Protein AF-A0A496B3X9-F1 (afdb_monomer_lite)

pLDDT: mean 76.56, std 19.7, range [34.06, 97.56]

Sequence (117 aa):
MACPFALRQDKKPLWQAHREKQFATYVTATTLTDIFYLSHRHAGLAKAWQSVHYLLNHLPIISVGIDELRAAATFEGQDFEDTLQIACATCMQLDAIVICCPQGVRRRWLVLEHLSS

Secondary structure (DSSP, 8-state):
---TTEE---HHHHHHHHHTTSEEEEEEHHHHHHHHHHHHHHH-HHHHHHHHHHHHHHS-EE---HHHHHHHHHS--S-HHHHHHHHHHHHTT-SEEE----TT------EEEE---

Structure (mmCIF, N/CA/C/O backbone):
data_AF-A0A496B3X9-F1
#
_entry.id   AF-A0A496B3X9-F1
#
loop_
_atom_site.group_PDB
_atom_site.id
_atom_site.type_symbol
_atom_site.label_atom_id
_atom_site.label_alt_id
_atom_site.label_comp_id
_atom_site.label_asym_id
_atom_site.label_entity_id
_atom_site.label_seq_id
_atom_site.pdbx_PDB_ins_code
_atom_site.Cartn_x
_atom_site.Cartn_y
_atom_site.Cartn_z
_atom_site.occupancy
_atom_site.B_iso_or_equiv
_atom_site.auth_seq_id
_atom_site.auth_comp_id
_atom_site.auth_asym_id
_atom_site.auth_atom_id
_atom_site.pdbx_PDB_model_num
ATOM 1 N N . MET A 1 1 ? 5.281 9.685 -20.798 1.00 34.06 1 MET A N 1
ATOM 2 C CA . MET A 1 1 ? 4.299 8.755 -21.414 1.00 34.06 1 MET A CA 1
ATOM 3 C C . MET A 1 1 ? 3.154 8.556 -20.415 1.00 34.06 1 MET A C 1
ATOM 5 O O . MET A 1 1 ? 3.450 8.434 -19.235 1.00 34.06 1 MET A O 1
ATOM 9 N N . ALA A 1 2 ? 1.873 8.630 -20.800 1.00 38.31 2 ALA A N 1
ATOM 10 C CA . ALA A 1 2 ? 0.766 8.433 -19.847 1.00 38.31 2 ALA A CA 1
ATOM 11 C C . ALA A 1 2 ? 0.690 6.954 -19.417 1.00 38.31 2 ALA A C 1
ATOM 13 O O . ALA A 1 2 ? 0.754 6.080 -20.277 1.00 38.31 2 ALA A O 1
ATOM 14 N N . CYS A 1 3 ? 0.579 6.670 -18.114 1.00 38.94 3 CYS A N 1
ATOM 15 C CA . CYS A 1 3 ? 0.445 5.299 -17.608 1.00 38.94 3 CYS A CA 1
ATOM 16 C C . CYS A 1 3 ? -0.860 4.661 -18.125 1.00 38.94 3 CYS A C 1
ATOM 18 O O . CYS A 1 3 ? -1.931 5.189 -17.818 1.00 38.94 3 CYS A O 1
ATOM 20 N N . PRO A 1 4 ? -0.807 3.530 -18.854 1.00 43.78 4 PRO A N 1
ATOM 21 C CA . PRO A 1 4 ? -1.989 2.910 -19.464 1.00 43.78 4 PRO A CA 1
ATOM 22 C C . PRO A 1 4 ? -2.976 2.299 -18.449 1.00 43.78 4 PRO A C 1
ATOM 24 O O . PRO A 1 4 ? -4.078 1.924 -18.829 1.00 43.78 4 PRO A O 1
ATOM 27 N N . PHE A 1 5 ? -2.614 2.239 -17.162 1.00 46.78 5 PHE A N 1
ATOM 28 C CA . PHE A 1 5 ? -3.377 1.560 -16.105 1.00 46.78 5 PHE A CA 1
ATOM 29 C C . PHE A 1 5 ? -4.276 2.470 -15.253 1.00 46.78 5 PHE A C 1
ATOM 31 O O . PHE A 1 5 ? -5.022 1.976 -14.409 1.00 46.78 5 PHE A O 1
ATOM 38 N N . ALA A 1 6 ? -4.193 3.794 -15.415 1.00 47.03 6 ALA A N 1
ATOM 39 C CA . ALA A 1 6 ? -4.847 4.741 -14.513 1.00 47.03 6 ALA A CA 1
ATOM 40 C C . ALA A 1 6 ? -6.255 5.121 -15.001 1.00 47.03 6 ALA A C 1
ATOM 42 O O . ALA A 1 6 ? -6.412 5.990 -15.861 1.00 47.03 6 ALA A O 1
ATOM 43 N N . LEU A 1 7 ? -7.292 4.526 -14.404 1.00 48.22 7 LEU A N 1
ATOM 44 C CA . LEU A 1 7 ? -8.687 4.908 -14.648 1.00 48.22 7 LEU A CA 1
ATOM 45 C C . LEU A 1 7 ? -9.205 5.800 -13.509 1.00 48.22 7 LEU A C 1
ATOM 47 O O . LEU A 1 7 ? -9.174 5.438 -12.331 1.00 48.22 7 LEU A O 1
ATOM 51 N N . ARG A 1 8 ? -9.719 6.986 -13.859 1.00 46.56 8 ARG A N 1
ATOM 52 C CA . ARG A 1 8 ? -10.464 7.850 -12.930 1.00 46.56 8 ARG A CA 1
ATOM 53 C C . ARG A 1 8 ? -11.946 7.491 -13.032 1.00 46.56 8 ARG A C 1
ATOM 55 O O . ARG A 1 8 ? -12.571 7.786 -14.042 1.00 46.56 8 ARG A O 1
ATOM 62 N N . GLN A 1 9 ? -12.492 6.865 -11.996 1.00 53.97 9 GLN A N 1
ATOM 63 C CA . GLN A 1 9 ? -13.890 6.425 -11.950 1.00 53.97 9 GLN A CA 1
ATOM 64 C C . GLN A 1 9 ? -14.573 6.892 -10.662 1.00 53.97 9 GLN A C 1
ATOM 66 O O . GLN A 1 9 ? -13.917 7.176 -9.655 1.00 53.97 9 GLN A O 1
ATOM 71 N N . ASP A 1 10 ? -15.901 6.983 -10.704 1.00 51.91 10 ASP A N 1
ATOM 72 C CA . ASP A 1 10 ? -16.711 7.380 -9.556 1.00 51.91 10 ASP A CA 1
ATOM 73 C C . ASP A 1 10 ? -16.666 6.322 -8.440 1.00 51.91 10 ASP A C 1
ATOM 75 O O . ASP A 1 10 ? -16.722 5.117 -8.685 1.00 51.91 10 ASP A O 1
ATOM 79 N N . LYS A 1 11 ? -16.585 6.764 -7.178 1.00 55.31 11 LYS A N 1
ATOM 80 C CA . LYS A 1 11 ? -16.309 5.873 -6.030 1.00 55.31 11 LYS A CA 1
ATOM 81 C C . LYS A 1 11 ? -17.416 4.844 -5.778 1.00 55.31 11 LYS A C 1
ATOM 83 O O . LYS A 1 11 ? -17.143 3.719 -5.373 1.00 55.31 11 LYS A O 1
ATOM 88 N N . LYS A 1 12 ? -18.679 5.245 -5.949 1.00 59.62 12 LYS A N 1
ATOM 89 C CA . LYS A 1 12 ? -19.860 4.433 -5.603 1.00 59.62 12 LYS A CA 1
ATOM 90 C C . LYS A 1 12 ? -19.996 3.144 -6.434 1.00 59.62 12 LYS A C 1
ATOM 92 O O . LYS A 1 12 ? -20.154 2.098 -5.803 1.00 59.62 12 LYS A O 1
ATOM 97 N N . PRO A 1 13 ? -19.917 3.173 -7.780 1.00 66.69 13 PRO A N 1
ATOM 98 C CA . PRO A 1 13 ? -20.050 1.960 -8.588 1.00 66.69 13 PRO A CA 1
ATOM 99 C C . PRO A 1 13 ? -18.923 0.949 -8.337 1.00 66.69 13 PRO A C 1
ATOM 101 O O . PRO A 1 13 ? -19.194 -0.242 -8.258 1.00 66.69 13 PRO A O 1
ATOM 104 N N . LEU A 1 14 ? -17.691 1.407 -8.091 1.00 66.56 14 LEU A N 1
ATOM 105 C CA . LEU A 1 14 ? -16.556 0.533 -7.765 1.00 66.56 14 LEU A CA 1
ATOM 106 C C . LEU A 1 14 ? -16.767 -0.270 -6.477 1.00 66.56 14 LEU A C 1
ATOM 108 O O . LEU A 1 14 ? -16.584 -1.483 -6.452 1.00 66.56 14 LEU A O 1
ATOM 112 N N . TRP A 1 15 ? -17.199 0.385 -5.399 1.00 65.81 15 TRP A N 1
ATOM 113 C CA . TRP A 1 15 ? -17.461 -0.324 -4.143 1.00 65.81 15 TRP A CA 1
ATOM 114 C C . TRP A 1 15 ? -18.617 -1.312 -4.254 1.00 65.81 15 TRP A C 1
ATOM 116 O O . TRP A 1 15 ? -18.618 -2.332 -3.569 1.00 65.81 15 TRP A O 1
ATOM 126 N N . GLN A 1 16 ? -19.611 -1.008 -5.086 1.00 70.75 16 GLN A N 1
ATOM 127 C CA . GLN A 1 16 ? -20.708 -1.928 -5.341 1.00 70.75 16 GLN A CA 1
ATOM 128 C C . GLN A 1 16 ? -20.238 -3.149 -6.134 1.00 70.75 16 GLN A C 1
ATOM 130 O O . GLN A 1 16 ? -20.475 -4.264 -5.685 1.00 70.75 16 GLN A O 1
ATOM 135 N N . ALA A 1 17 ? -19.491 -2.946 -7.215 1.00 71.75 17 ALA A N 1
ATOM 136 C CA . ALA A 1 17 ? -18.924 -4.023 -8.017 1.00 71.75 17 ALA A CA 1
ATOM 137 C C . ALA A 1 17 ? -17.976 -4.933 -7.207 1.00 71.75 17 ALA A C 1
ATOM 139 O O . ALA A 1 17 ? -18.037 -6.157 -7.325 1.00 71.75 17 ALA A O 1
ATOM 140 N N . HIS A 1 18 ? -17.184 -4.363 -6.289 1.00 71.81 18 HIS A N 1
ATOM 141 C CA . HIS A 1 18 ? -16.399 -5.142 -5.325 1.00 71.81 18 HIS A CA 1
ATOM 142 C C . HIS A 1 18 ? -17.286 -6.001 -4.406 1.00 71.81 18 HIS A C 1
ATOM 144 O O . HIS A 1 18 ? -17.018 -7.187 -4.222 1.00 71.81 18 HIS A O 1
ATOM 150 N N . ARG A 1 19 ? -18.366 -5.434 -3.840 1.00 73.06 19 ARG A N 1
ATOM 151 C CA . ARG A 1 19 ? -19.318 -6.199 -3.006 1.00 73.06 19 ARG A CA 1
ATOM 152 C C . ARG A 1 19 ? -20.024 -7.301 -3.794 1.00 73.06 19 ARG A C 1
ATOM 154 O O . ARG A 1 19 ? -20.312 -8.355 -3.237 1.00 73.06 19 ARG A O 1
ATOM 161 N N . GLU A 1 20 ? -20.274 -7.056 -5.074 1.00 80.81 20 GLU A N 1
ATOM 162 C CA . GLU A 1 20 ? -20.833 -8.017 -6.027 1.00 80.81 20 GLU A CA 1
ATOM 163 C C . GLU A 1 20 ? -19.781 -9.022 -6.538 1.00 80.81 20 GLU A C 1
ATOM 165 O O . GLU A 1 20 ? -20.115 -9.887 -7.342 1.00 80.81 20 GLU A O 1
ATOM 170 N N . LYS A 1 21 ? -18.533 -8.952 -6.042 1.00 75.62 21 LYS A N 1
ATOM 171 C CA . LYS A 1 21 ? -17.403 -9.827 -6.403 1.00 75.62 21 LYS A CA 1
ATOM 172 C C . LYS A 1 21 ? -17.122 -9.868 -7.907 1.00 75.62 21 LYS A C 1
ATOM 174 O O . LYS A 1 21 ? -16.704 -10.892 -8.432 1.00 75.62 21 LYS A O 1
ATOM 179 N N . GLN A 1 22 ? -17.344 -8.753 -8.597 1.00 75.56 22 GLN A N 1
ATOM 180 C CA . GLN A 1 22 ? -17.086 -8.639 -10.036 1.00 75.56 22 GLN A CA 1
ATOM 181 C C . GLN A 1 22 ? -15.587 -8.538 -10.355 1.00 75.56 22 GLN A C 1
ATOM 183 O O . GLN A 1 22 ? -15.176 -8.782 -11.482 1.00 75.56 22 GLN A O 1
ATOM 188 N N . PHE A 1 23 ? -14.769 -8.193 -9.362 1.00 73.12 23 PHE A N 1
ATOM 189 C CA . PHE A 1 23 ? -13.313 -8.153 -9.448 1.00 73.12 23 PHE A CA 1
ATOM 190 C C . PHE A 1 23 ? -12.697 -8.386 -8.067 1.00 73.12 23 PHE A C 1
ATOM 192 O O . PHE A 1 23 ? -13.330 -8.123 -7.034 1.00 73.12 23 PHE A O 1
ATOM 199 N N . ALA A 1 24 ? -11.454 -8.860 -8.049 1.00 79.38 24 ALA A N 1
ATOM 200 C CA . ALA A 1 24 ? -10.643 -8.871 -6.845 1.00 79.38 24 ALA A CA 1
ATOM 201 C C . ALA A 1 24 ? -10.039 -7.480 -6.628 1.00 79.38 24 ALA A C 1
ATOM 203 O O . ALA A 1 24 ? -9.677 -6.764 -7.563 1.00 79.38 24 ALA A O 1
ATOM 204 N N . THR A 1 25 ? -9.980 -7.084 -5.363 1.00 82.25 25 THR A N 1
ATOM 205 C CA . THR A 1 25 ? -9.564 -5.746 -4.958 1.00 82.25 25 THR A CA 1
ATOM 206 C C . THR A 1 25 ? -8.396 -5.865 -4.014 1.00 82.25 25 THR A C 1
ATOM 208 O O . THR A 1 25 ? -8.520 -6.511 -2.980 1.00 82.25 25 THR A O 1
ATOM 211 N N . TYR A 1 26 ? -7.314 -5.168 -4.322 1.00 87.00 26 TYR A N 1
ATOM 212 C CA . TYR A 1 26 ? -6.099 -5.163 -3.532 1.00 87.00 26 TYR A CA 1
ATOM 213 C C . TYR A 1 26 ? -5.748 -3.751 -3.082 1.00 87.00 26 TYR A C 1
ATOM 215 O O . TYR A 1 26 ? -6.116 -2.747 -3.706 1.00 87.00 26 TYR A O 1
ATOM 223 N N . VAL A 1 27 ? -4.989 -3.681 -1.994 1.00 89.19 27 VAL A N 1
ATOM 224 C CA . VAL A 1 27 ? -4.338 -2.453 -1.538 1.00 89.19 27 VAL A CA 1
ATOM 225 C C . VAL A 1 27 ? -2.873 -2.734 -1.237 1.00 89.19 27 VAL A C 1
ATOM 227 O O . VAL A 1 27 ? -2.520 -3.821 -0.795 1.00 89.19 27 VAL A O 1
ATOM 230 N N . THR A 1 28 ? -1.996 -1.768 -1.477 1.00 91.62 28 THR A N 1
ATOM 231 C CA . THR A 1 28 ? -0.575 -1.902 -1.132 1.00 91.62 28 THR A CA 1
ATOM 232 C C . THR A 1 28 ? -0.359 -1.729 0.368 1.00 91.62 28 THR A C 1
ATOM 234 O O . THR A 1 28 ? -1.135 -1.054 1.043 1.00 91.62 28 THR A O 1
ATOM 237 N N . ALA A 1 29 ? 0.745 -2.245 0.908 1.00 92.75 29 ALA A N 1
ATOM 238 C CA . ALA A 1 29 ? 1.122 -1.978 2.298 1.00 92.75 29 ALA A CA 1
ATOM 239 C C . ALA A 1 29 ? 1.238 -0.466 2.604 1.00 92.75 29 ALA A C 1
ATOM 241 O O . ALA A 1 29 ? 0.841 -0.024 3.683 1.00 92.75 29 ALA A O 1
ATOM 242 N N . THR A 1 30 ? 1.686 0.346 1.637 1.00 90.88 30 THR A N 1
ATOM 243 C CA . THR A 1 30 ? 1.729 1.817 1.763 1.00 90.88 30 THR A CA 1
ATOM 244 C C . THR A 1 30 ? 0.342 2.448 1.924 1.00 90.88 30 THR A C 1
ATOM 246 O O . THR A 1 30 ? 0.186 3.432 2.646 1.00 90.88 30 THR A O 1
ATOM 249 N N . THR A 1 31 ? -0.704 1.812 1.384 1.00 89.00 31 THR A N 1
ATOM 250 C CA . THR A 1 31 ? -2.102 2.229 1.586 1.00 89.00 31 THR A CA 1
ATOM 251 C C . THR A 1 31 ? -2.495 2.307 3.042 1.00 89.00 31 THR A C 1
ATOM 253 O O . THR A 1 31 ? -3.205 3.226 3.453 1.00 89.00 31 THR A O 1
ATOM 256 N N . LEU A 1 32 ? -2.017 1.363 3.846 1.00 91.81 32 LEU A N 1
ATOM 257 C CA . LEU A 1 32 ? -2.337 1.325 5.264 1.00 91.81 32 LEU A CA 1
ATOM 258 C C . LEU A 1 32 ? -1.740 2.535 5.986 1.00 91.81 32 LEU A C 1
ATOM 260 O O . LEU A 1 32 ? -2.424 3.165 6.793 1.00 91.81 32 LEU A O 1
ATOM 264 N N . THR A 1 33 ? -0.495 2.895 5.663 1.00 91.81 33 THR A N 1
ATOM 265 C CA . THR A 1 33 ? 0.184 4.040 6.280 1.00 91.81 33 THR A CA 1
ATOM 266 C C . THR A 1 33 ? -0.454 5.366 5.887 1.00 91.81 33 THR A C 1
ATOM 268 O O . THR A 1 33 ? -0.631 6.240 6.739 1.00 91.81 33 THR A O 1
ATOM 271 N N . ASP A 1 34 ? -0.891 5.505 4.639 1.00 88.94 34 ASP A N 1
ATOM 272 C CA . ASP A 1 34 ? -1.549 6.724 4.186 1.00 88.94 34 ASP A CA 1
ATOM 273 C C . ASP A 1 34 ? -2.968 6.866 4.716 1.00 88.94 34 ASP A C 1
ATOM 275 O O . ASP A 1 34 ? -3.358 7.950 5.156 1.00 88.94 34 ASP A O 1
ATOM 279 N N . ILE A 1 35 ? -3.741 5.779 4.739 1.00 89.31 35 ILE A N 1
ATOM 280 C CA . ILE A 1 35 ? -5.076 5.800 5.335 1.00 89.31 35 ILE A CA 1
ATOM 281 C C . ILE A 1 35 ? -4.988 6.078 6.829 1.00 89.31 35 ILE A C 1
ATOM 283 O O . ILE A 1 35 ? -5.811 6.849 7.332 1.00 89.31 35 ILE A O 1
ATOM 287 N N . PHE A 1 36 ? -3.987 5.539 7.527 1.00 93.12 36 PHE A N 1
ATOM 288 C CA . PHE A 1 36 ? -3.732 5.902 8.914 1.00 93.12 36 PHE A CA 1
ATOM 289 C C . PHE A 1 36 ? -3.451 7.401 9.048 1.00 93.12 36 PHE A C 1
ATOM 291 O O . PHE A 1 36 ? -4.149 8.088 9.794 1.00 93.12 36 PHE A O 1
ATOM 298 N N . TYR A 1 37 ? -2.478 7.925 8.297 1.00 92.62 37 TYR A N 1
ATOM 299 C CA . TYR A 1 37 ? -2.082 9.332 8.363 1.00 92.62 37 TYR A CA 1
ATOM 300 C C . TYR A 1 37 ? -3.254 10.279 8.066 1.00 92.62 37 TYR A C 1
ATOM 302 O O . TYR A 1 37 ? -3.527 11.201 8.838 1.00 92.62 37 TYR A O 1
ATOM 310 N N . LEU A 1 38 ? -3.986 10.033 6.976 1.00 88.31 38 LEU A N 1
ATOM 311 C CA . LEU A 1 38 ? -5.119 10.856 6.559 1.00 88.31 38 LEU A CA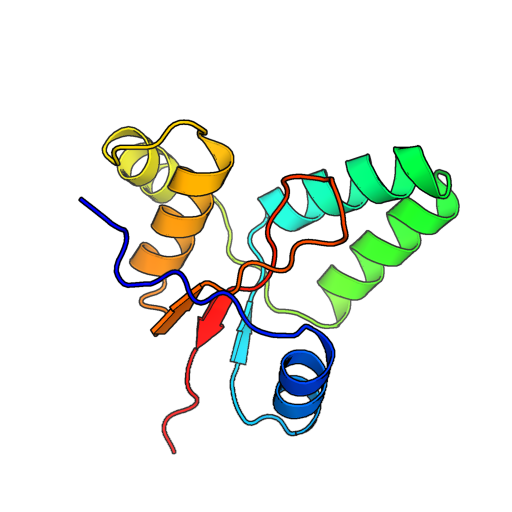 1
ATOM 312 C C . LEU A 1 38 ? -6.280 10.766 7.552 1.00 88.31 38 LEU A C 1
ATOM 314 O O . LEU A 1 38 ? -6.818 11.792 7.969 1.00 88.31 38 LEU A O 1
ATOM 318 N N . SER A 1 39 ? -6.652 9.557 7.973 1.00 89.81 39 SER A N 1
ATOM 319 C CA . SER A 1 39 ? -7.735 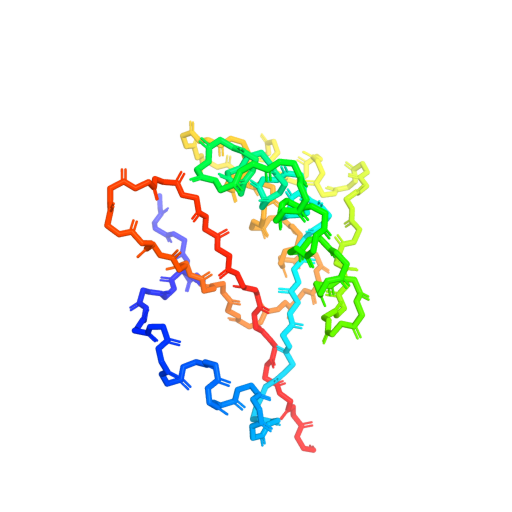9.370 8.945 1.00 89.81 39 SER A CA 1
ATOM 320 C C . SER A 1 39 ? -7.384 10.003 10.289 1.00 89.81 39 SER A C 1
ATOM 322 O O . SER A 1 39 ? -8.236 10.644 10.897 1.00 89.81 39 SER A O 1
ATOM 324 N N . HIS A 1 40 ? -6.129 9.892 10.730 1.00 93.75 40 HIS A N 1
ATOM 325 C CA . HIS A 1 40 ? -5.668 10.511 11.968 1.00 93.75 40 HIS A CA 1
ATOM 326 C C . HIS A 1 40 ? -5.778 12.033 11.886 1.00 93.75 40 HIS A C 1
ATOM 328 O O . HIS A 1 40 ? -6.353 12.659 12.776 1.00 93.75 40 HIS A O 1
ATOM 334 N N . ARG A 1 41 ? -5.306 12.611 10.775 1.00 92.25 41 ARG A N 1
ATOM 335 C CA . ARG A 1 41 ? -5.334 14.054 10.523 1.00 92.25 41 ARG A CA 1
ATOM 336 C C . ARG A 1 41 ? -6.750 14.637 10.491 1.00 92.25 41 ARG A C 1
ATOM 338 O O . ARG A 1 41 ? -6.928 15.777 10.904 1.00 92.25 41 ARG A O 1
ATOM 345 N N . HIS A 1 42 ? -7.735 13.893 9.987 1.00 90.81 42 HIS A N 1
ATOM 346 C CA . HIS A 1 42 ? -9.089 14.416 9.760 1.00 90.81 42 HIS A CA 1
ATOM 347 C C . HIS A 1 42 ? -10.141 13.951 10.773 1.00 90.81 42 HIS A C 1
ATOM 349 O O . HIS A 1 42 ? -11.142 14.638 10.955 1.00 90.81 42 HIS A O 1
ATOM 355 N N . ALA A 1 43 ? -9.949 12.796 11.408 1.00 90.81 43 ALA A N 1
ATOM 356 C CA . ALA A 1 43 ? -10.970 12.138 12.225 1.00 90.81 43 ALA A CA 1
ATOM 357 C C . ALA A 1 43 ? -10.437 11.584 13.562 1.00 90.81 43 ALA A C 1
ATOM 359 O O . ALA A 1 43 ? -11.200 10.998 14.332 1.00 90.81 43 ALA A O 1
ATOM 360 N N . GLY A 1 44 ? -9.147 11.778 13.858 1.00 93.88 44 GLY A N 1
ATOM 361 C CA . GLY A 1 44 ? -8.518 11.366 15.110 1.00 93.88 44 GLY A CA 1
ATOM 362 C C . GLY A 1 44 ? -8.048 9.908 15.139 1.00 93.88 44 GLY A C 1
ATOM 363 O O . GLY A 1 44 ? -8.293 9.107 14.235 1.00 93.88 44 GLY A O 1
ATOM 364 N N . LEU A 1 45 ? -7.327 9.564 16.209 1.00 97.56 45 LEU A N 1
ATOM 365 C CA . LEU A 1 45 ? -6.548 8.323 16.302 1.00 97.56 45 LEU A CA 1
ATOM 366 C C . LEU A 1 45 ? -7.415 7.061 16.278 1.00 97.56 45 LEU A C 1
ATOM 368 O O . LEU A 1 45 ? -7.093 6.102 15.581 1.00 97.56 45 LEU A O 1
ATOM 372 N N . ALA A 1 46 ? -8.541 7.074 16.995 1.00 97.38 46 ALA A N 1
ATOM 373 C CA . ALA A 1 46 ? -9.456 5.935 17.037 1.00 97.38 46 ALA A CA 1
ATOM 374 C C . ALA A 1 46 ? -10.018 5.604 15.644 1.00 97.38 46 ALA A C 1
ATOM 376 O O . ALA A 1 46 ? -10.077 4.439 15.253 1.00 97.38 46 ALA A O 1
ATOM 377 N N . LYS A 1 47 ? -10.378 6.632 14.863 1.00 91.94 47 LYS A N 1
ATOM 378 C CA . LYS A 1 47 ? -10.850 6.457 13.485 1.00 91.94 47 LYS A CA 1
ATOM 379 C C . LYS A 1 47 ? -9.744 5.979 12.553 1.00 91.94 47 LYS A C 1
ATOM 381 O O . LYS A 1 47 ? -10.019 5.157 11.688 1.00 91.94 47 LYS A O 1
ATOM 386 N N . ALA A 1 48 ? -8.507 6.423 12.758 1.00 93.62 48 ALA A N 1
ATOM 387 C CA . ALA A 1 48 ? -7.368 5.941 11.984 1.00 93.62 48 ALA A CA 1
ATOM 388 C C . ALA A 1 48 ? -7.148 4.435 12.132 1.00 93.62 48 ALA A C 1
ATOM 390 O O . ALA A 1 48 ? -7.096 3.723 11.130 1.00 93.62 48 ALA A O 1
ATOM 391 N N . TRP A 1 49 ? -7.106 3.939 13.369 1.00 97.38 49 TRP A N 1
ATOM 392 C CA . TRP A 1 49 ? -6.984 2.505 13.616 1.00 97.38 49 TRP A CA 1
ATOM 393 C C . TRP A 1 49 ? -8.193 1.723 13.110 1.00 97.38 49 TRP A C 1
ATOM 395 O O . TRP A 1 49 ? -8.015 0.676 12.493 1.00 97.38 49 TRP A O 1
ATOM 405 N N . GLN A 1 50 ? -9.412 2.249 13.280 1.00 96.19 50 GLN A N 1
ATOM 406 C CA . GLN A 1 50 ? -10.614 1.626 12.720 1.00 96.19 50 GLN A CA 1
ATOM 407 C C . GLN A 1 50 ? -10.495 1.427 11.199 1.00 96.19 50 GLN A C 1
ATOM 409 O O . GLN A 1 50 ? -10.802 0.343 10.706 1.00 96.19 50 GLN A O 1
ATOM 414 N N . SER A 1 51 ? -10.012 2.435 10.464 1.00 91.38 51 SER A N 1
ATOM 415 C CA . SER A 1 51 ? -9.801 2.340 9.015 1.00 91.38 51 SER A CA 1
ATOM 416 C C . SER A 1 51 ? -8.731 1.309 8.644 1.00 91.38 51 SER A C 1
ATOM 418 O O . SER A 1 51 ? -8.943 0.519 7.729 1.00 91.38 51 SER A O 1
ATOM 420 N N . VAL A 1 52 ? -7.599 1.276 9.357 1.00 94.50 52 VAL A N 1
ATOM 421 C CA . VAL A 1 52 ? -6.524 0.299 9.102 1.00 94.50 52 VAL A CA 1
ATOM 422 C C . VAL A 1 52 ? -7.010 -1.130 9.342 1.00 94.50 52 VAL A C 1
ATOM 424 O O . VAL A 1 52 ? -6.829 -1.991 8.484 1.00 94.50 52 VAL A O 1
ATOM 427 N N . HIS A 1 53 ? -7.676 -1.383 10.471 1.00 96.38 53 HIS A N 1
ATOM 428 C CA . HIS A 1 53 ? -8.217 -2.707 10.786 1.00 96.38 53 HIS A CA 1
ATOM 429 C C . HIS A 1 53 ? -9.282 -3.151 9.787 1.00 96.38 53 HIS A C 1
ATOM 431 O O . HIS A 1 53 ? -9.321 -4.323 9.423 1.00 96.38 53 HIS A O 1
ATOM 437 N N . TYR A 1 54 ? -10.118 -2.225 9.312 1.00 92.50 54 TYR A N 1
ATOM 438 C CA . TYR A 1 54 ? -11.079 -2.530 8.260 1.00 92.50 54 TYR A CA 1
ATOM 439 C C . TYR A 1 54 ? -10.372 -3.057 7.003 1.00 92.50 54 TYR A C 1
ATOM 441 O O . TYR A 1 54 ? -10.736 -4.111 6.495 1.00 92.50 54 TYR A O 1
ATOM 449 N N . LEU A 1 55 ? -9.325 -2.380 6.528 1.00 90.50 55 LEU A N 1
ATOM 450 C CA . LEU A 1 55 ? -8.604 -2.817 5.327 1.00 90.50 55 LEU A CA 1
ATOM 451 C C . LEU A 1 55 ? -7.933 -4.175 5.523 1.00 90.50 55 LEU A C 1
ATOM 453 O O . LEU A 1 55 ? -8.097 -5.044 4.676 1.00 90.50 55 LEU A O 1
ATOM 457 N N . LEU A 1 56 ? -7.253 -4.373 6.655 1.00 94.19 56 LEU A N 1
ATOM 458 C CA . LEU A 1 56 ? -6.581 -5.636 6.975 1.00 94.19 56 LEU A CA 1
ATOM 459 C C . LEU A 1 56 ? -7.538 -6.837 7.022 1.00 94.19 56 LEU A C 1
ATOM 461 O O . LEU A 1 56 ? -7.138 -7.945 6.685 1.00 94.19 56 LEU A O 1
ATOM 465 N N . ASN A 1 57 ? -8.791 -6.626 7.434 1.00 94.12 57 ASN A N 1
ATOM 466 C CA . ASN A 1 57 ? -9.780 -7.698 7.562 1.00 94.12 57 ASN A CA 1
ATOM 467 C C . ASN A 1 57 ? -10.588 -7.950 6.282 1.00 94.12 57 ASN A C 1
ATOM 469 O O . ASN A 1 57 ? -11.234 -8.992 6.172 1.00 94.12 57 ASN A O 1
ATOM 473 N N . HIS A 1 58 ? -10.614 -6.996 5.349 1.00 87.50 58 HIS A N 1
ATOM 474 C CA . HIS A 1 58 ? -11.518 -7.045 4.198 1.00 87.50 58 HIS A CA 1
ATOM 475 C C . HIS A 1 58 ? -10.817 -7.079 2.843 1.00 87.50 58 HIS A C 1
ATOM 477 O O . HIS A 1 58 ? -11.452 -7.499 1.878 1.00 87.50 58 HIS A O 1
ATOM 483 N N . LEU A 1 59 ? -9.554 -6.654 2.748 1.00 87.00 59 LEU A N 1
ATOM 484 C CA . LEU A 1 59 ? -8.832 -6.581 1.482 1.00 87.00 59 LEU A CA 1
ATOM 485 C C . LEU A 1 59 ? -7.491 -7.323 1.559 1.00 87.00 59 LEU A C 1
ATOM 487 O O . LEU A 1 59 ? -6.759 -7.159 2.537 1.00 87.00 59 LEU A O 1
ATOM 491 N N . PRO A 1 60 ? -7.125 -8.101 0.526 1.00 90.44 60 PRO A N 1
ATOM 492 C CA . PRO A 1 60 ? -5.767 -8.601 0.380 1.00 90.44 60 PRO A CA 1
ATOM 493 C C . PRO A 1 60 ? -4.764 -7.444 0.250 1.00 90.44 60 PRO A C 1
ATOM 495 O O . PRO A 1 60 ? -5.008 -6.442 -0.434 1.00 90.44 60 PRO A O 1
ATOM 498 N N . ILE A 1 61 ? -3.621 -7.605 0.921 1.00 91.88 61 ILE A N 1
ATOM 499 C CA . ILE A 1 61 ? -2.553 -6.605 0.977 1.00 91.88 61 ILE A CA 1
ATOM 500 C C . ILE A 1 61 ? -1.397 -7.036 0.074 1.00 91.88 61 ILE A C 1
ATOM 502 O O . ILE A 1 61 ? -0.832 -8.111 0.263 1.00 91.88 61 ILE A O 1
ATOM 506 N N . ILE A 1 62 ? -1.002 -6.170 -0.858 1.00 93.00 62 ILE A N 1
ATOM 507 C CA . ILE A 1 62 ? 0.216 -6.337 -1.653 1.00 93.00 62 ILE A CA 1
ATOM 508 C C . ILE A 1 62 ? 1.400 -5.881 -0.799 1.00 93.00 62 ILE A C 1
ATOM 510 O O . ILE A 1 62 ? 1.481 -4.714 -0.392 1.00 93.00 62 ILE A O 1
ATOM 514 N N . SER A 1 63 ? 2.307 -6.809 -0.504 1.00 93.19 63 SER A N 1
ATOM 515 C CA . SER A 1 63 ? 3.563 -6.511 0.183 1.00 93.19 63 SER A CA 1
ATOM 516 C C . SER A 1 63 ? 4.459 -5.608 -0.668 1.00 93.19 63 SER A C 1
ATOM 518 O O . SER A 1 63 ? 4.404 -5.627 -1.892 1.00 93.19 63 SER A O 1
ATOM 520 N N . VAL A 1 64 ? 5.299 -4.816 -0.003 1.00 94.31 64 VAL A N 1
ATOM 521 C CA . VAL A 1 64 ? 6.322 -3.997 -0.659 1.00 94.31 64 VAL A CA 1
ATOM 522 C C . VAL A 1 64 ? 7.68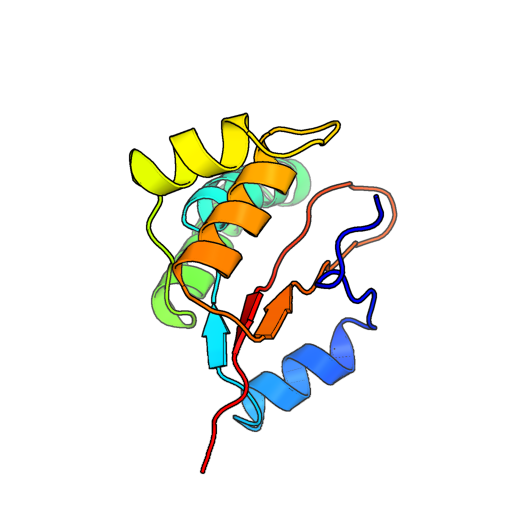4 -4.551 -0.271 1.00 94.31 64 VAL A C 1
ATOM 524 O O . VAL A 1 64 ? 8.054 -4.503 0.903 1.00 94.31 64 VAL A O 1
ATOM 527 N N . GLY A 1 65 ? 8.406 -5.089 -1.246 1.00 95.25 65 GLY A N 1
ATOM 528 C CA . GLY A 1 65 ? 9.758 -5.603 -1.115 1.00 95.25 65 GLY A CA 1
ATOM 529 C C . GLY A 1 65 ? 10.774 -4.786 -1.911 1.00 95.25 65 GLY A C 1
ATOM 530 O O . GLY A 1 65 ? 10.501 -3.699 -2.425 1.00 95.25 65 GLY A O 1
ATOM 531 N N . ILE A 1 66 ? 12.000 -5.308 -1.982 1.00 96.69 66 ILE A N 1
ATOM 532 C CA . ILE A 1 66 ? 13.103 -4.640 -2.683 1.00 96.69 66 ILE A CA 1
ATOM 533 C C . ILE A 1 66 ? 12.870 -4.561 -4.195 1.00 96.69 66 ILE A C 1
ATOM 535 O O . ILE A 1 66 ? 13.335 -3.615 -4.831 1.00 96.69 66 ILE A O 1
ATOM 539 N N . ASP A 1 67 ? 12.146 -5.521 -4.766 1.00 95.12 67 ASP A N 1
ATOM 540 C CA . ASP A 1 67 ? 11.912 -5.590 -6.204 1.00 95.12 67 ASP A CA 1
ATOM 541 C C . ASP A 1 67 ? 10.891 -4.537 -6.644 1.00 95.12 67 ASP A C 1
ATOM 543 O O . ASP A 1 67 ? 11.147 -3.814 -7.608 1.00 95.12 67 ASP A O 1
ATOM 547 N N . GLU A 1 68 ? 9.816 -4.332 -5.875 1.00 94.88 68 GLU A N 1
ATOM 548 C CA . GLU A 1 68 ? 8.851 -3.254 -6.114 1.00 94.88 68 GLU A CA 1
ATOM 549 C C . GLU A 1 68 ? 9.515 -1.881 -5.967 1.00 94.88 68 GLU A C 1
ATOM 551 O O . GLU A 1 68 ? 9.295 -0.996 -6.792 1.00 94.88 68 GLU A O 1
ATOM 556 N N . LEU A 1 69 ? 10.377 -1.704 -4.959 1.00 95.75 69 LEU A N 1
ATOM 557 C CA . LEU A 1 69 ? 11.119 -0.455 -4.750 1.00 95.75 69 LEU A CA 1
ATOM 558 C C . LEU A 1 69 ? 12.084 -0.157 -5.904 1.00 95.75 69 LEU A C 1
ATOM 560 O O . LEU A 1 69 ? 12.174 0.985 -6.358 1.00 95.75 69 LEU A O 1
ATOM 564 N N . ARG A 1 70 ? 12.803 -1.174 -6.396 1.00 96.75 70 ARG A N 1
ATOM 565 C CA . ARG A 1 70 ? 13.703 -1.030 -7.548 1.00 96.75 70 ARG A CA 1
ATOM 566 C C . ARG A 1 70 ? 12.930 -0.711 -8.817 1.00 96.75 70 ARG A C 1
ATOM 568 O O . ARG A 1 70 ? 13.324 0.207 -9.527 1.00 96.75 70 ARG A O 1
ATOM 575 N N . ALA A 1 71 ? 11.833 -1.418 -9.079 1.00 94.12 71 ALA A N 1
ATOM 576 C CA . ALA A 1 71 ? 10.978 -1.144 -10.227 1.00 94.12 71 ALA A CA 1
ATOM 577 C C . ALA A 1 71 ? 10.426 0.291 -10.173 1.00 94.12 71 ALA A C 1
ATOM 579 O O . ALA A 1 71 ? 10.592 1.050 -11.129 1.00 94.12 71 ALA A O 1
ATOM 580 N N . ALA A 1 72 ? 9.890 0.709 -9.024 1.00 93.44 72 ALA A N 1
ATOM 581 C CA . ALA A 1 72 ? 9.361 2.055 -8.807 1.00 93.44 72 ALA A CA 1
ATOM 582 C C . ALA A 1 72 ? 10.387 3.164 -9.072 1.00 93.44 72 ALA A C 1
ATOM 584 O O . ALA A 1 72 ? 10.032 4.215 -9.603 1.00 93.44 72 ALA A O 1
ATOM 585 N N . ALA A 1 73 ? 11.658 2.930 -8.729 1.00 94.38 73 ALA A N 1
ATOM 586 C CA . ALA A 1 73 ? 12.746 3.878 -8.958 1.00 94.38 73 ALA A CA 1
ATOM 587 C C . ALA A 1 73 ? 13.112 4.050 -10.444 1.00 94.38 73 ALA A C 1
ATOM 589 O O . ALA A 1 73 ? 13.765 5.029 -10.800 1.00 94.38 73 ALA A O 1
ATOM 590 N N . THR A 1 74 ? 12.708 3.116 -11.312 1.00 94.31 74 THR A N 1
ATOM 591 C CA . THR A 1 74 ? 12.919 3.220 -12.767 1.00 94.31 74 THR A CA 1
ATOM 592 C C . THR A 1 74 ? 11.771 3.912 -13.496 1.00 94.31 74 THR A C 1
ATOM 594 O O . THR A 1 74 ? 11.927 4.307 -14.650 1.00 94.31 74 THR A O 1
ATOM 597 N N . PHE A 1 75 ? 10.612 4.058 -12.850 1.00 87.31 75 PHE A N 1
ATOM 598 C CA . PHE A 1 75 ? 9.437 4.651 -13.472 1.00 87.31 75 PHE A CA 1
ATOM 599 C C . PHE A 1 75 ? 9.506 6.177 -13.451 1.00 87.31 75 PHE A C 1
ATOM 601 O O . PHE A 1 75 ? 9.838 6.796 -12.442 1.00 87.31 75 PHE A O 1
ATOM 608 N N . GLU A 1 76 ? 9.131 6.798 -14.569 1.00 82.75 76 GLU A N 1
ATOM 609 C CA . GLU A 1 76 ? 8.947 8.245 -14.630 1.00 82.75 76 GLU A CA 1
ATOM 610 C C . GLU A 1 76 ? 7.702 8.648 -13.826 1.00 82.75 76 GLU A C 1
ATOM 612 O O . GLU A 1 76 ? 6.585 8.211 -14.112 1.00 82.75 76 GLU A O 1
ATOM 617 N N . GLY A 1 77 ? 7.874 9.518 -12.834 1.00 74.56 77 GLY A N 1
ATOM 618 C CA . GLY A 1 77 ? 6.780 10.011 -12.005 1.00 74.56 77 GLY A CA 1
ATOM 619 C C . GLY A 1 77 ? 7.208 11.192 -11.143 1.00 74.56 77 GLY A C 1
ATOM 620 O O . GLY A 1 77 ? 8.389 11.393 -10.881 1.00 74.56 77 GLY A O 1
ATOM 621 N N . GLN A 1 78 ? 6.238 12.007 -10.727 1.00 70.31 78 GLN A N 1
ATOM 622 C CA . GLN A 1 78 ? 6.499 13.147 -9.839 1.00 70.31 78 GLN A CA 1
ATOM 623 C C . GLN A 1 78 ? 6.551 12.753 -8.359 1.00 70.31 78 GLN A C 1
ATOM 625 O O . GLN A 1 78 ? 7.079 13.516 -7.557 1.00 70.31 78 GLN A O 1
ATOM 630 N N . ASP A 1 79 ? 5.982 11.601 -8.000 1.00 83.94 79 ASP A N 1
ATOM 631 C CA . ASP A 1 79 ? 5.849 11.143 -6.622 1.00 83.94 79 ASP A CA 1
ATOM 632 C C . ASP A 1 79 ? 6.196 9.652 -6.528 1.00 83.94 79 ASP A C 1
ATOM 634 O O . ASP A 1 79 ? 5.752 8.852 -7.355 1.00 83.94 79 ASP A O 1
ATOM 638 N N . PHE A 1 80 ? 7.017 9.292 -5.541 1.00 88.06 80 PHE A N 1
ATOM 639 C CA . PHE A 1 80 ? 7.490 7.921 -5.362 1.00 88.06 80 PHE A CA 1
ATOM 640 C C . PHE A 1 80 ? 6.385 6.976 -4.875 1.00 88.06 80 PHE A C 1
ATOM 642 O O . PHE A 1 80 ? 6.407 5.795 -5.202 1.00 88.06 80 PHE A O 1
ATOM 649 N N . GLU A 1 81 ? 5.396 7.475 -4.127 1.00 84.88 81 GLU A N 1
ATOM 650 C CA . GLU A 1 81 ? 4.238 6.683 -3.701 1.00 84.88 81 GLU A CA 1
ATOM 651 C C . GLU A 1 81 ? 3.459 6.190 -4.926 1.00 84.88 81 GLU A C 1
ATOM 653 O O . GLU A 1 81 ? 3.112 5.012 -5.016 1.00 84.88 81 GLU A O 1
ATOM 658 N N . ASP A 1 82 ? 3.255 7.074 -5.906 1.00 82.94 82 ASP A N 1
ATOM 659 C CA . ASP A 1 82 ? 2.56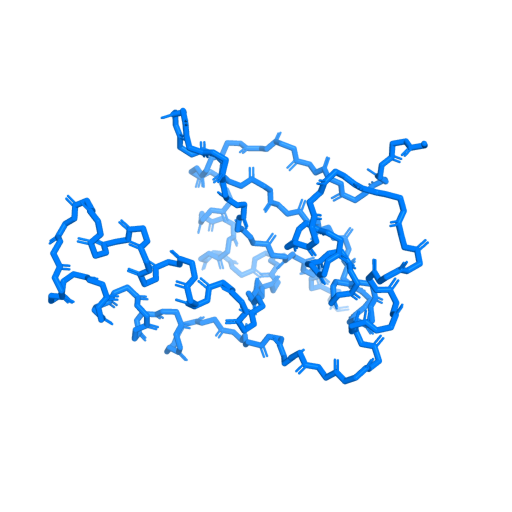0 6.747 -7.149 1.00 82.94 82 ASP A CA 1
ATOM 660 C C . ASP A 1 82 ? 3.324 5.687 -7.954 1.00 82.94 82 ASP A C 1
ATOM 662 O O . ASP A 1 82 ? 2.733 4.697 -8.395 1.00 82.94 82 ASP A O 1
ATOM 666 N N . THR A 1 83 ? 4.634 5.876 -8.154 1.00 89.94 83 THR A N 1
ATOM 667 C CA . THR A 1 83 ? 5.441 4.912 -8.918 1.00 89.94 83 THR A CA 1
ATOM 668 C C . THR A 1 83 ? 5.566 3.579 -8.193 1.00 89.94 83 THR A C 1
ATOM 670 O O . THR A 1 83 ? 5.570 2.536 -8.847 1.00 89.94 83 THR A O 1
ATOM 673 N N . LEU A 1 84 ? 5.574 3.584 -6.858 1.00 91.38 84 LEU A N 1
ATOM 674 C CA . LEU A 1 84 ? 5.570 2.373 -6.047 1.00 91.38 84 LEU A CA 1
ATOM 675 C C . LEU A 1 84 ? 4.254 1.606 -6.145 1.00 91.38 84 LEU A C 1
ATOM 677 O O . LEU A 1 84 ? 4.277 0.392 -6.317 1.00 91.38 84 LEU A O 1
ATOM 681 N N . GLN A 1 85 ? 3.108 2.285 -6.112 1.00 87.25 85 GLN A N 1
ATOM 682 C CA . GLN A 1 85 ? 1.821 1.624 -6.339 1.00 87.25 85 GLN A CA 1
ATOM 683 C C . GLN A 1 85 ? 1.734 0.999 -7.736 1.00 87.25 85 GLN A C 1
ATOM 685 O O . GLN A 1 85 ? 1.245 -0.123 -7.875 1.00 87.25 85 GLN A O 1
ATOM 690 N N . ILE A 1 86 ? 2.243 1.693 -8.760 1.00 87.25 86 ILE A N 1
ATOM 691 C CA . ILE A 1 86 ? 2.309 1.163 -10.128 1.00 87.25 86 ILE A CA 1
ATOM 692 C C . ILE A 1 86 ? 3.236 -0.053 -10.186 1.00 87.25 86 ILE A C 1
ATOM 694 O O . ILE A 1 86 ? 2.884 -1.049 -10.815 1.00 87.25 86 ILE A O 1
ATOM 698 N N . ALA A 1 87 ? 4.388 -0.009 -9.512 1.00 91.69 87 ALA A N 1
ATOM 699 C CA . ALA A 1 87 ? 5.313 -1.136 -9.450 1.00 91.69 87 ALA A CA 1
ATOM 700 C C . ALA A 1 87 ? 4.665 -2.350 -8.784 1.00 91.69 87 ALA A C 1
ATOM 702 O O . ALA A 1 87 ? 4.654 -3.421 -9.379 1.00 91.69 87 ALA A O 1
ATOM 703 N N . CYS A 1 88 ? 4.026 -2.168 -7.626 1.00 91.44 88 CYS A N 1
ATOM 704 C CA . CYS A 1 88 ? 3.279 -3.227 -6.949 1.00 91.44 88 CYS A CA 1
ATOM 705 C C . CYS A 1 88 ? 2.207 -3.847 -7.855 1.00 91.44 88 CYS A C 1
ATOM 707 O O . CYS A 1 88 ? 2.116 -5.067 -7.952 1.00 91.44 88 CYS A O 1
ATOM 709 N N . ALA A 1 89 ? 1.416 -3.017 -8.543 1.00 88.00 89 ALA A N 1
ATOM 710 C CA . ALA A 1 89 ? 0.388 -3.491 -9.466 1.00 88.00 89 ALA A CA 1
ATOM 711 C C . ALA A 1 89 ? 0.974 -4.267 -10.653 1.00 88.00 89 ALA A C 1
ATOM 713 O O . ALA A 1 89 ? 0.443 -5.304 -11.037 1.00 88.00 89 ALA A O 1
ATOM 714 N N . THR A 1 90 ? 2.094 -3.787 -11.196 1.00 88.38 90 THR A N 1
ATOM 715 C CA . THR A 1 90 ? 2.783 -4.406 -12.333 1.00 88.38 90 THR A CA 1
ATOM 716 C C . THR A 1 90 ? 3.408 -5.747 -11.944 1.00 88.38 90 THR A C 1
ATOM 718 O O . THR A 1 90 ? 3.249 -6.725 -12.670 1.00 88.38 90 THR A O 1
ATOM 721 N N . CYS A 1 91 ? 4.073 -5.823 -10.786 1.00 89.25 91 CYS A N 1
ATOM 722 C CA . CYS A 1 91 ? 4.653 -7.058 -10.250 1.00 89.25 91 CYS A CA 1
ATOM 723 C C . CYS A 1 91 ? 3.582 -8.116 -9.962 1.00 89.25 91 CYS A C 1
ATOM 725 O O . CYS A 1 91 ? 3.810 -9.298 -10.203 1.00 89.25 91 CYS A O 1
ATOM 727 N N . MET A 1 92 ? 2.403 -7.683 -9.510 1.00 87.94 92 MET A N 1
ATOM 728 C CA . MET A 1 92 ? 1.239 -8.544 -9.296 1.00 87.94 92 MET A CA 1
ATOM 729 C C . MET A 1 92 ? 0.421 -8.826 -10.566 1.00 87.94 92 MET A C 1
ATOM 731 O O . MET A 1 92 ? -0.569 -9.542 -10.479 1.00 87.94 92 MET A O 1
ATOM 735 N N . GLN A 1 93 ? 0.814 -8.282 -11.725 1.00 88.00 93 GLN A N 1
ATOM 736 C CA . GLN A 1 93 ? 0.112 -8.446 -13.008 1.00 88.00 93 GLN A CA 1
ATOM 737 C C . GLN A 1 93 ? -1.372 -8.035 -12.964 1.00 88.00 93 GLN A C 1
ATOM 739 O O . GLN A 1 93 ? -2.216 -8.658 -13.598 1.00 88.00 93 GLN A O 1
ATOM 744 N N . LEU A 1 94 ? -1.692 -6.975 -12.218 1.00 83.88 94 LEU A N 1
ATOM 745 C CA . LEU A 1 94 ? -3.068 -6.510 -12.035 1.00 83.88 94 LEU A CA 1
ATOM 746 C C . LEU A 1 94 ? -3.558 -5.720 -13.257 1.00 83.88 94 LEU A C 1
ATOM 748 O O . LEU A 1 94 ? -2.806 -4.955 -13.863 1.00 83.88 94 LEU A O 1
ATOM 752 N N . ASP A 1 95 ? -4.840 -5.872 -13.590 1.00 76.06 95 ASP A N 1
ATOM 753 C CA . ASP A 1 95 ? -5.422 -5.323 -14.821 1.00 76.06 95 ASP A CA 1
ATOM 754 C C . ASP A 1 95 ? -5.596 -3.801 -14.793 1.00 76.06 95 ASP A C 1
ATOM 756 O O . ASP A 1 95 ? -5.535 -3.140 -15.834 1.00 76.06 95 ASP A O 1
ATOM 760 N N . ALA A 1 96 ? -5.849 -3.220 -13.616 1.00 72.38 96 ALA A N 1
ATOM 761 C CA . ALA A 1 96 ? -6.110 -1.790 -13.499 1.00 72.38 96 ALA A CA 1
ATOM 762 C C . ALA A 1 96 ? -5.740 -1.205 -12.133 1.00 72.38 96 ALA A C 1
ATOM 764 O O . ALA A 1 96 ? -5.863 -1.847 -11.091 1.00 72.38 96 ALA A O 1
ATOM 765 N N . ILE A 1 97 ? -5.386 0.083 -12.129 1.00 74.06 97 ILE A N 1
ATOM 766 C CA . ILE A 1 97 ? -5.200 0.881 -10.915 1.00 74.06 97 ILE A CA 1
ATOM 767 C C . ILE A 1 97 ? -6.317 1.923 -10.846 1.00 74.06 97 ILE A C 1
ATOM 769 O O . ILE A 1 97 ? -6.485 2.767 -11.732 1.00 74.06 97 ILE A O 1
ATOM 773 N N . VAL A 1 98 ? -7.075 1.890 -9.758 1.00 70.06 98 VAL A N 1
ATOM 774 C CA . VAL A 1 98 ? -8.153 2.825 -9.455 1.00 70.06 98 VAL A CA 1
ATOM 775 C C . VAL A 1 98 ? -7.662 3.913 -8.514 1.00 70.06 98 VAL A C 1
ATOM 777 O O .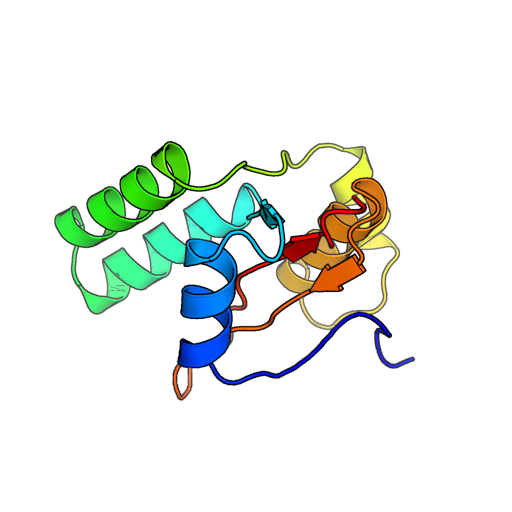 VAL A 1 98 ? -7.186 3.687 -7.404 1.00 70.06 98 VAL A O 1
ATOM 780 N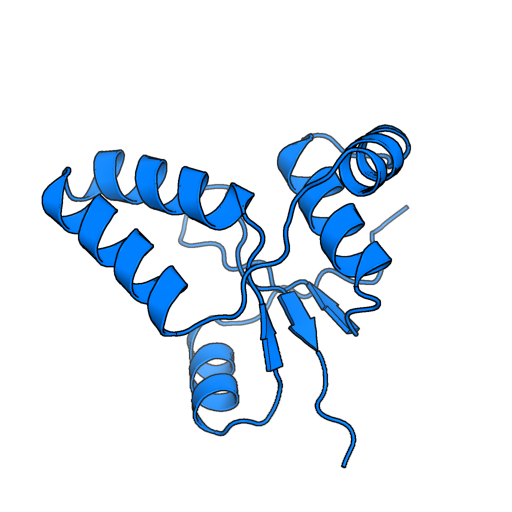 N . ILE A 1 99 ? -7.852 5.153 -8.954 1.00 64.19 99 ILE A N 1
ATOM 781 C CA . ILE A 1 99 ? -7.413 6.335 -8.223 1.00 64.19 99 ILE A CA 1
ATOM 782 C C . ILE A 1 99 ? -8.627 7.058 -7.639 1.00 64.19 99 ILE A C 1
ATOM 784 O O . ILE A 1 99 ? -9.313 7.838 -8.300 1.00 64.19 99 ILE A O 1
ATOM 788 N N . CYS A 1 100 ? -8.893 6.800 -6.362 1.00 55.12 100 CYS A N 1
ATOM 789 C CA . CYS A 1 100 ? -10.042 7.338 -5.644 1.00 55.12 100 CYS A CA 1
ATOM 790 C C . CYS A 1 100 ? -9.738 8.703 -4.985 1.00 55.12 100 CYS A C 1
ATOM 792 O O . CYS A 1 100 ? -9.382 8.753 -3.813 1.00 55.12 100 CYS A O 1
ATOM 794 N N . CYS A 1 101 ? -9.926 9.830 -5.684 1.00 49.91 101 CYS A N 1
ATOM 795 C CA . CYS A 1 101 ? -9.724 11.175 -5.108 1.00 49.91 101 CYS A CA 1
ATOM 796 C C . CYS A 1 101 ? -10.978 11.688 -4.369 1.00 49.91 101 CYS A C 1
ATOM 798 O O . CYS A 1 101 ? -11.999 11.933 -5.013 1.00 49.91 101 CYS A O 1
ATOM 800 N N . PRO A 1 102 ? -10.977 11.897 -3.038 1.00 40.31 102 PRO A N 1
ATOM 801 C CA . PRO A 1 102 ? -11.914 12.825 -2.416 1.00 40.31 102 PRO A CA 1
ATOM 802 C C . PRO A 1 102 ? -11.404 14.259 -2.635 1.00 40.31 102 PRO A C 1
ATOM 804 O O . PRO A 1 102 ? -10.203 14.513 -2.598 1.00 40.31 102 PRO A O 1
ATOM 807 N N . GLN A 1 103 ? -12.327 15.174 -2.916 1.00 36.88 103 GLN A N 1
ATOM 808 C CA . GLN A 1 103 ? -12.106 16.585 -3.248 1.00 36.88 103 GLN A CA 1
ATOM 809 C C . GLN A 1 103 ? -10.897 17.210 -2.515 1.00 36.88 103 GLN A C 1
ATOM 811 O O . GLN A 1 103 ? -10.940 17.448 -1.313 1.00 36.88 103 GLN A O 1
ATOM 816 N N . GLY A 1 104 ? -9.816 17.472 -3.260 1.00 35.34 104 GLY A N 1
ATOM 817 C CA . GLY A 1 104 ? -8.691 18.306 -2.818 1.00 35.34 104 GLY A CA 1
ATOM 818 C C . GLY A 1 104 ? -7.487 17.605 -2.177 1.00 35.34 104 GLY A C 1
ATOM 819 O O . GLY A 1 104 ? -6.462 18.261 -2.010 1.00 35.34 104 GLY A O 1
ATOM 820 N N . VAL A 1 105 ? -7.534 16.302 -1.874 1.00 38.91 105 VAL A N 1
ATOM 821 C CA . VAL A 1 105 ? -6.369 15.578 -1.326 1.00 38.91 105 VAL A CA 1
ATOM 822 C C . VAL A 1 105 ? -5.836 14.602 -2.375 1.00 38.91 105 VAL A C 1
ATOM 824 O O . VAL A 1 105 ? -6.514 13.642 -2.741 1.00 38.91 105 VAL A O 1
ATOM 827 N N . ARG A 1 106 ? -4.617 14.842 -2.885 1.00 37.41 106 ARG A N 1
ATOM 828 C CA . ARG A 1 106 ? -3.866 13.819 -3.632 1.00 37.41 106 ARG A CA 1
ATOM 829 C C . ARG A 1 106 ? -3.580 12.682 -2.654 1.00 37.41 106 ARG A C 1
ATOM 831 O O . ARG A 1 106 ? -2.754 12.889 -1.772 1.00 37.41 106 ARG A O 1
ATOM 838 N N . ARG A 1 107 ? -4.292 11.556 -2.769 1.00 46.22 107 ARG A N 1
ATOM 839 C CA . ARG A 1 107 ? -3.828 10.218 -2.357 1.00 46.22 107 ARG A CA 1
ATOM 840 C C . ARG A 1 107 ? -4.829 9.139 -2.781 1.00 46.22 107 ARG A C 1
ATOM 842 O O . ARG A 1 107 ? -6.039 9.323 -2.640 1.00 46.22 107 ARG A O 1
ATOM 849 N N . ARG A 1 108 ? -4.305 8.097 -3.431 1.00 53.31 108 ARG A N 1
ATOM 850 C CA . ARG A 1 108 ? -4.954 7.272 -4.465 1.00 53.31 108 ARG A CA 1
ATOM 851 C C . ARG A 1 108 ? -5.083 5.840 -3.975 1.00 53.31 108 ARG A C 1
ATOM 853 O O . ARG A 1 108 ? -4.070 5.282 -3.592 1.00 53.31 108 ARG A O 1
ATOM 860 N N . TRP A 1 109 ? -6.275 5.245 -4.008 1.00 53.12 109 TRP A N 1
ATOM 861 C CA . TRP A 1 109 ? -6.458 3.894 -3.466 1.00 53.12 109 TRP A CA 1
ATOM 862 C C . TRP A 1 109 ? -7.399 3.053 -4.315 1.00 53.12 109 TRP A C 1
ATOM 864 O O . TRP A 1 109 ? -8.549 3.468 -4.492 1.00 53.12 109 TRP A O 1
ATOM 874 N N . LEU A 1 110 ? -6.873 1.896 -4.746 1.00 53.25 110 LEU A N 1
ATOM 875 C CA . LEU A 1 110 ? -7.483 0.595 -5.081 1.00 53.25 110 LEU A CA 1
ATOM 876 C C . LEU A 1 110 ? -6.791 0.017 -6.326 1.00 53.25 110 LEU A C 1
ATOM 878 O O . LEU A 1 110 ? -6.742 0.674 -7.356 1.00 53.25 110 LEU A O 1
ATOM 882 N N . VAL A 1 111 ? -6.263 -1.204 -6.255 1.00 55.16 111 VAL A N 1
ATOM 883 C CA . VAL A 1 111 ? -5.783 -1.928 -7.443 1.00 55.16 111 VAL A CA 1
ATOM 884 C C . VAL A 1 111 ? -6.747 -3.073 -7.720 1.00 55.16 111 VAL A C 1
ATOM 886 O O . VAL A 1 111 ? -7.157 -3.763 -6.786 1.00 55.16 111 VAL A O 1
ATOM 889 N N . LEU A 1 112 ? -7.176 -3.217 -8.970 1.00 55.56 112 LEU A N 1
ATOM 890 C CA . LEU A 1 112 ? -8.185 -4.189 -9.375 1.00 55.56 112 LEU A CA 1
ATOM 891 C C . LEU A 1 112 ? -7.566 -5.293 -10.224 1.00 55.56 112 LEU A C 1
ATOM 893 O O . LEU A 1 112 ? -6.765 -5.019 -11.115 1.00 55.56 112 LEU A O 1
ATOM 897 N N . GLU A 1 113 ? -8.026 -6.513 -9.984 1.00 44.94 113 GLU A N 1
ATOM 898 C CA . GLU A 1 113 ? -7.808 -7.678 -10.838 1.00 44.94 113 GLU A CA 1
ATOM 899 C C . GLU A 1 113 ? -9.167 -8.189 -11.317 1.00 44.94 113 GLU A C 1
ATOM 901 O O . GLU A 1 113 ? -10.092 -8.388 -10.520 1.00 44.94 113 GLU A O 1
ATOM 906 N N . HIS A 1 114 ? -9.310 -8.396 -12.617 1.00 45.53 114 HIS A N 1
ATOM 907 C CA . HIS A 1 114 ? -10.478 -9.022 -13.199 1.00 45.53 114 HIS A CA 1
ATOM 908 C C . HIS A 1 114 ? -10.474 -10.511 -12.840 1.00 45.53 114 HIS A C 1
ATOM 910 O O . HIS A 1 114 ? -9.559 -11.255 -13.189 1.00 45.53 114 HIS A O 1
ATOM 916 N N . LEU A 1 115 ? -11.531 -10.980 -12.174 1.00 43.75 115 LEU A N 1
ATOM 917 C CA . LEU A 1 115 ? -11.702 -12.406 -11.909 1.00 43.75 115 LEU A CA 1
ATOM 918 C C . LEU A 1 115 ? -12.038 -13.097 -13.235 1.00 43.75 115 LEU A C 1
ATOM 920 O O . LEU A 1 115 ? -13.159 -13.000 -13.733 1.00 43.75 115 LEU A O 1
ATOM 924 N N . SER A 1 116 ? -11.050 -13.743 -13.849 1.00 38.75 116 SER A N 1
ATOM 925 C CA . SER A 1 116 ? -11.301 -14.635 -14.981 1.00 38.75 116 SER A CA 1
ATOM 926 C C . SER A 1 116 ? -12.052 -15.867 -14.468 1.00 38.75 116 SER A C 1
ATOM 928 O O . SER A 1 116 ? -11.635 -16.475 -13.483 1.00 38.75 116 SER A O 1
ATOM 930 N N . SER A 1 117 ? -13.203 -16.156 -15.086 1.00 37.72 117 SER A N 1
ATOM 931 C CA . SER A 1 117 ? -14.041 -17.332 -14.799 1.00 37.72 117 SER A CA 1
ATOM 932 C C . SER A 1 117 ? -13.340 -18.643 -15.137 1.00 37.72 117 SER A C 1
ATOM 934 O O . SER A 1 117 ? -12.567 -18.647 -16.121 1.00 37.72 117 SER A O 1
#

Radius of gyration: 14.18 Å; chains: 1; bounding box: 34×36×38 Å

Foldseek 3Di:
DDDPFEDEDDPVVVVVCVVVVQWAKEWEPVVLVVLLVVCCVPPNNVRSVVVSVVCVVPHHYQYQDPQLQVQLVPDDDPDSVVSSVVSSCVVVVFRHFYADDDPPDPDGDITIHGPDD